Protein AF-A0A3S3QU75-F1 (afdb_monomer_lite)

Secondary structure (DSSP, 8-state):
-PPPPPP-PPPPPPP----PPPPPPHHHHHHH-SSHHHHHHHHHHHTPPPP-HHHHHHHHHHHHHHHHHHHHHHHHHHHHHHHHHHH--

pLDDT: mean 82.76, std 11.69, range [46.44, 98.12]

Radius of gyration: 29.02 Å; chains: 1; bounding box: 69×54×63 Å

Foldseek 3Di:
DDDDDDDDDPDDDDDDDDPDDDDDDPVNVCVQDVDLVSQVVVCVVVVHDRDPPVVVVVVVVCVVVVVCVVVVVVVVVVVVVVVVVVVVD

Structure (mmCIF, N/CA/C/O backbone):
data_AF-A0A3S3QU75-F1
#
_entry.id   AF-A0A3S3QU75-F1
#
loop_
_atom_site.group_PDB
_atom_site.id
_atom_site.type_symbol
_atom_site.label_atom_id
_atom_site.label_alt_id
_atom_site.label_comp_id
_atom_site.label_asym_id
_atom_site.label_entity_id
_atom_site.label_seq_id
_atom_site.pdbx_PDB_ins_code
_atom_site.Cartn_x
_atom_site.Cartn_y
_atom_site.Cartn_z
_atom_site.occupancy
_atom_site.B_iso_or_equiv
_atom_site.auth_seq_id
_atom_site.auth_comp_id
_atom_site.auth_asym_id
_atom_site.auth_atom_id
_atom_site.pdbx_PDB_model_num
ATOM 1 N N . MET A 1 1 ? 59.172 35.997 36.795 1.00 46.44 1 MET A N 1
ATOM 2 C CA . MET A 1 1 ? 58.601 35.482 35.531 1.00 46.44 1 MET A CA 1
ATOM 3 C C . MET A 1 1 ? 57.483 34.503 35.882 1.00 46.44 1 MET A C 1
ATOM 5 O O . MET A 1 1 ? 57.769 33.367 36.239 1.00 46.44 1 MET A O 1
ATOM 9 N N . SER A 1 2 ? 56.234 34.971 35.907 1.00 46.94 2 SER A N 1
ATOM 10 C CA . SER A 1 2 ? 55.060 34.204 36.355 1.00 46.94 2 SER A CA 1
ATOM 11 C C . SER A 1 2 ? 54.484 33.377 35.199 1.00 46.94 2 SER A C 1
ATOM 13 O O . SER A 1 2 ? 54.267 33.913 34.116 1.00 46.94 2 SER A O 1
ATOM 15 N N . LYS A 1 3 ? 54.253 32.073 35.408 1.00 55.00 3 LYS A N 1
ATOM 16 C CA . LYS A 1 3 ? 53.616 31.180 34.421 1.00 55.00 3 LYS A CA 1
ATOM 17 C C . LYS A 1 3 ? 52.139 31.573 34.222 1.00 55.00 3 LYS A C 1
ATOM 19 O O . LYS A 1 3 ? 51.462 31.786 35.228 1.00 55.00 3 LYS A O 1
ATOM 24 N N . PRO A 1 4 ? 51.611 31.637 32.986 1.00 54.78 4 PRO A N 1
ATOM 25 C CA . PRO A 1 4 ? 50.190 31.890 32.767 1.00 54.78 4 PRO A CA 1
ATOM 26 C C . PRO A 1 4 ? 49.357 30.647 33.116 1.00 54.78 4 PRO A C 1
ATOM 28 O O . PRO A 1 4 ? 49.703 29.525 32.744 1.00 54.78 4 PRO A O 1
ATOM 31 N N . ALA A 1 5 ? 48.260 30.854 33.846 1.00 59.44 5 ALA A N 1
ATOM 32 C CA . ALA A 1 5 ? 47.296 29.818 34.200 1.00 59.44 5 ALA A CA 1
ATOM 33 C C . ALA A 1 5 ? 46.406 29.480 32.992 1.00 59.44 5 ALA A C 1
ATOM 35 O O . ALA A 1 5 ? 45.767 30.358 32.413 1.00 59.44 5 ALA A O 1
ATOM 36 N N . THR A 1 6 ? 46.356 28.205 32.611 1.00 66.75 6 THR A N 1
ATOM 37 C CA . THR A 1 6 ? 45.460 27.698 31.564 1.00 66.75 6 THR A CA 1
ATOM 38 C C . THR A 1 6 ? 44.030 27.600 32.122 1.00 66.75 6 THR A C 1
ATOM 40 O O . THR A 1 6 ? 43.854 27.024 33.199 1.00 66.75 6 THR A O 1
ATOM 43 N N . PRO A 1 7 ? 42.991 28.125 31.443 1.00 61.03 7 PRO A N 1
ATOM 44 C CA . PRO A 1 7 ? 41.621 27.999 31.924 1.00 61.03 7 PRO A CA 1
ATOM 45 C C . PRO A 1 7 ? 41.168 26.534 31.881 1.00 61.03 7 PRO A C 1
ATOM 47 O O . PRO A 1 7 ? 41.213 25.880 30.840 1.00 61.03 7 PRO A O 1
ATOM 50 N N . ARG A 1 8 ? 40.717 26.013 33.027 1.00 63.31 8 ARG A N 1
ATOM 51 C CA . ARG A 1 8 ? 40.140 24.671 33.169 1.00 63.31 8 ARG A CA 1
ATOM 52 C C . ARG A 1 8 ? 38.795 24.637 32.438 1.00 63.31 8 ARG A C 1
ATOM 54 O O . ARG A 1 8 ? 37.821 25.204 32.926 1.00 63.31 8 ARG A O 1
ATOM 61 N N . GLN A 1 9 ? 38.745 23.998 31.268 1.00 69.12 9 GLN A N 1
ATOM 62 C CA . GLN A 1 9 ? 37.489 23.790 30.543 1.00 69.12 9 GLN A CA 1
ATOM 63 C C . GLN A 1 9 ? 36.482 23.024 31.425 1.00 69.12 9 GLN A C 1
ATOM 65 O O . GLN A 1 9 ? 36.872 22.053 32.085 1.00 69.12 9 GLN A O 1
ATOM 70 N N . PRO A 1 10 ? 35.199 23.430 31.460 1.00 67.25 10 PRO A N 1
ATOM 71 C CA . PRO A 1 10 ? 34.172 22.690 32.179 1.00 67.25 10 PRO A CA 1
ATOM 72 C C . PRO A 1 10 ? 34.000 21.304 31.548 1.00 67.25 10 PRO A C 1
ATOM 74 O O . PRO A 1 10 ? 33.929 21.166 30.326 1.00 67.25 10 PRO A O 1
ATOM 77 N N . ALA A 1 11 ? 33.959 20.267 32.387 1.00 71.81 11 ALA A N 1
ATOM 78 C CA . ALA A 1 11 ? 33.762 18.894 31.941 1.00 71.81 11 ALA A CA 1
ATOM 79 C C . ALA A 1 11 ? 32.437 18.786 31.172 1.00 71.81 11 ALA A C 1
ATOM 81 O O . ALA A 1 11 ? 31.372 19.116 31.697 1.00 71.81 11 ALA A O 1
ATOM 82 N N . ARG A 1 12 ? 32.511 18.334 29.915 1.00 73.88 12 ARG A N 1
ATOM 83 C CA . ARG A 1 12 ? 31.338 18.075 29.077 1.00 73.88 12 ARG A CA 1
ATOM 84 C C . ARG A 1 12 ? 30.442 17.050 29.787 1.00 73.88 12 ARG A C 1
ATOM 86 O O . ARG A 1 12 ? 30.951 15.985 30.143 1.00 73.88 12 ARG A O 1
ATOM 93 N N . PRO A 1 13 ? 29.139 17.320 29.980 1.00 72.69 13 PRO A N 1
ATOM 94 C CA . PRO A 1 13 ? 28.237 16.341 30.570 1.00 72.69 13 PRO A CA 1
ATOM 95 C C . PRO A 1 13 ? 28.216 15.084 29.696 1.00 72.69 13 PRO A C 1
ATOM 97 O O . PRO A 1 13 ? 27.951 15.144 28.493 1.00 72.69 13 PRO A O 1
ATOM 100 N N . THR A 1 14 ? 28.549 13.946 30.300 1.00 75.38 14 THR A N 1
ATOM 101 C CA . THR A 1 14 ? 28.452 12.635 29.666 1.00 75.38 14 THR A CA 1
ATOM 102 C C . THR A 1 14 ? 26.977 12.313 29.442 1.00 75.38 14 THR A C 1
ATOM 104 O O . THR A 1 14 ? 26.156 12.405 30.357 1.00 75.38 14 THR A O 1
ATOM 107 N N . ALA A 1 15 ? 26.612 11.979 28.202 1.00 77.25 15 ALA A N 1
ATOM 108 C CA . ALA A 1 15 ? 25.248 11.582 27.879 1.00 77.25 15 ALA A CA 1
ATOM 109 C C . ALA A 1 15 ? 24.884 10.328 28.688 1.00 77.25 15 ALA A C 1
ATOM 111 O O . ALA A 1 15 ? 25.632 9.348 28.698 1.00 77.25 15 ALA A O 1
ATOM 112 N N . ARG A 1 16 ? 23.742 10.356 29.384 1.00 78.50 16 ARG A N 1
ATOM 113 C CA . ARG A 1 16 ? 23.228 9.175 30.083 1.00 78.50 16 ARG A CA 1
ATOM 114 C C . ARG A 1 16 ? 22.841 8.131 29.041 1.00 78.50 16 ARG A C 1
ATOM 116 O O . ARG A 1 16 ? 21.923 8.353 28.257 1.00 78.50 16 ARG A O 1
ATOM 123 N N . ILE A 1 17 ? 23.536 6.999 29.047 1.00 75.06 17 ILE A N 1
ATOM 124 C CA . ILE A 1 17 ? 23.166 5.833 28.246 1.00 75.06 17 ILE A CA 1
ATOM 125 C C . ILE A 1 17 ? 21.910 5.238 28.888 1.00 75.06 17 ILE A C 1
ATOM 127 O O . ILE A 1 17 ? 21.974 4.635 29.958 1.00 75.06 17 ILE A O 1
ATOM 131 N N . VAL A 1 18 ? 20.753 5.458 28.266 1.00 82.44 18 VAL A N 1
ATOM 132 C CA . VAL A 1 18 ? 19.494 4.827 28.675 1.00 82.44 18 VAL A CA 1
ATOM 133 C C . VAL A 1 18 ? 19.507 3.393 28.154 1.00 82.44 18 VAL A C 1
ATOM 135 O O . VAL A 1 18 ? 19.691 3.175 26.957 1.00 82.44 18 VAL A O 1
ATOM 138 N N . GLN A 1 19 ? 19.311 2.407 29.033 1.00 80.50 19 GLN A N 1
ATOM 139 C CA . GLN A 1 19 ? 19.085 1.030 28.596 1.00 80.50 19 GLN A CA 1
ATOM 140 C C . GLN A 1 19 ? 17.782 0.971 27.792 1.00 80.50 19 GLN A C 1
ATOM 142 O O . GLN A 1 19 ? 16.694 1.185 28.329 1.00 80.50 19 GLN A O 1
ATOM 147 N N . LEU A 1 20 ? 17.899 0.702 26.492 1.00 78.12 20 LEU A N 1
ATOM 148 C CA . LEU A 1 20 ? 16.747 0.511 25.620 1.00 78.12 20 LEU A CA 1
ATOM 149 C C . LEU A 1 20 ? 16.002 -0.758 26.047 1.00 78.12 20 LEU A C 1
ATOM 151 O O . LEU A 1 20 ? 16.606 -1.815 26.240 1.00 78.12 20 LEU A O 1
ATOM 155 N N . ARG A 1 21 ? 14.678 -0.657 26.195 1.00 80.69 21 ARG A N 1
ATOM 156 C CA . ARG A 1 21 ? 13.830 -1.841 26.380 1.00 80.69 21 ARG A CA 1
ATOM 157 C C . ARG A 1 21 ? 13.911 -2.711 25.126 1.00 80.69 21 ARG A C 1
ATOM 159 O O . ARG A 1 21 ? 14.123 -2.198 24.027 1.00 80.69 21 ARG A O 1
ATOM 166 N N . LYS A 1 22 ? 13.726 -4.024 25.296 1.00 80.62 22 LYS A N 1
ATOM 167 C CA . LYS A 1 22 ? 13.671 -4.974 24.178 1.00 80.62 22 LYS A CA 1
ATOM 168 C C . LYS A 1 22 ? 12.637 -4.480 23.160 1.00 80.62 22 LYS A C 1
ATOM 170 O O . LYS A 1 22 ? 11.485 -4.256 23.525 1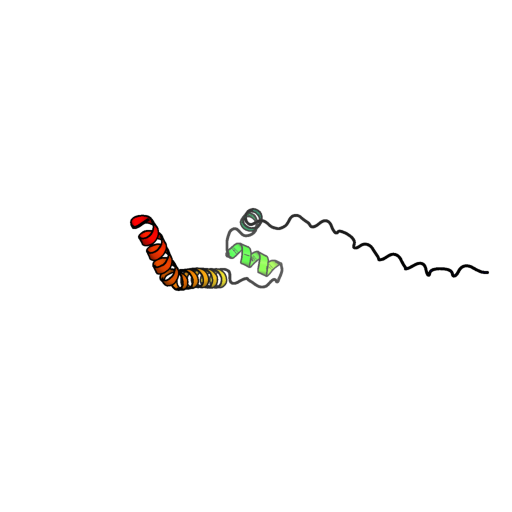.00 80.62 22 LYS A O 1
ATOM 175 N N . GLY A 1 23 ? 13.075 -4.265 21.920 1.00 80.31 23 GLY A N 1
ATOM 176 C CA . GLY A 1 23 ? 12.198 -3.821 20.839 1.00 80.31 23 GLY A CA 1
ATOM 177 C C . GLY A 1 23 ? 11.099 -4.845 20.553 1.00 80.31 23 GLY A C 1
ATOM 178 O O . GLY A 1 23 ? 11.265 -6.037 20.822 1.00 80.31 23 GLY A O 1
ATOM 179 N N . ALA A 1 24 ? 9.977 -4.377 20.011 1.00 82.44 24 ALA A N 1
ATOM 180 C CA . ALA A 1 24 ? 8.915 -5.258 19.545 1.00 82.44 24 ALA A CA 1
ATOM 181 C C . ALA A 1 24 ? 9.421 -6.105 18.361 1.00 82.44 24 ALA A C 1
ATOM 183 O O . ALA A 1 24 ? 10.000 -5.560 17.423 1.00 82.44 24 ALA A O 1
ATOM 184 N N . THR A 1 25 ? 9.218 -7.426 18.401 1.00 85.31 25 THR A N 1
ATOM 185 C CA . THR A 1 25 ? 9.487 -8.325 17.265 1.00 85.31 25 THR A CA 1
ATOM 186 C C . THR A 1 25 ? 8.184 -8.681 16.563 1.00 85.31 25 THR A C 1
ATOM 188 O O . THR A 1 25 ? 7.107 -8.574 17.155 1.00 85.31 25 THR A O 1
ATOM 191 N N . LEU A 1 26 ? 8.267 -9.141 15.313 1.00 77.62 26 LEU A N 1
ATOM 192 C CA . LEU A 1 26 ? 7.086 -9.558 14.557 1.00 77.62 26 LEU A CA 1
ATOM 193 C C . LEU A 1 26 ? 6.347 -10.719 15.237 1.00 77.62 26 LEU A C 1
ATOM 195 O O . LEU A 1 26 ? 5.119 -10.753 15.193 1.00 77.62 26 LEU A O 1
ATOM 199 N N . GLU A 1 27 ? 7.050 -11.631 15.920 1.00 83.62 27 GLU A N 1
ATOM 200 C CA . GLU A 1 27 ? 6.399 -12.701 16.687 1.00 83.62 27 GLU A CA 1
ATOM 201 C C . GLU A 1 27 ? 5.601 -12.145 17.872 1.00 83.62 27 GLU A C 1
ATOM 203 O O . GLU A 1 27 ? 4.469 -12.567 18.097 1.00 83.62 27 GLU A O 1
ATOM 208 N N . MET A 1 28 ? 6.146 -11.164 18.603 1.00 83.94 28 MET A N 1
ATOM 209 C CA . MET A 1 28 ? 5.427 -10.526 19.716 1.00 83.94 28 MET A CA 1
ATOM 210 C C . MET A 1 28 ? 4.211 -9.726 19.237 1.00 83.94 28 MET A C 1
ATOM 212 O O . MET A 1 28 ? 3.159 -9.759 19.878 1.00 83.94 28 MET A O 1
ATOM 216 N N . VAL A 1 29 ? 4.329 -9.040 18.095 1.00 80.50 29 VAL A N 1
ATOM 217 C CA . VAL A 1 29 ? 3.202 -8.331 17.473 1.00 80.50 29 VAL A CA 1
ATOM 218 C C . VAL A 1 29 ? 2.098 -9.314 17.075 1.00 80.50 29 VAL A C 1
ATOM 220 O O . VAL A 1 29 ? 0.944 -9.074 17.416 1.00 80.50 29 VAL A O 1
ATOM 223 N N . ARG A 1 30 ? 2.436 -10.454 16.454 1.00 80.06 30 ARG A N 1
ATOM 224 C CA . ARG A 1 30 ? 1.456 -11.492 16.071 1.00 80.06 30 ARG A CA 1
ATOM 225 C C . ARG A 1 30 ? 0.699 -12.085 17.261 1.00 80.06 30 ARG A C 1
ATOM 227 O O . ARG A 1 30 ? -0.473 -12.408 17.124 1.00 80.06 30 ARG A O 1
ATOM 234 N N . LEU A 1 31 ? 1.346 -12.215 18.421 1.00 83.88 31 LEU A N 1
ATOM 235 C CA . LEU A 1 31 ? 0.686 -12.681 19.649 1.00 83.88 31 LEU A CA 1
ATOM 236 C C . LEU A 1 31 ? -0.310 -11.661 20.224 1.00 83.88 31 LEU A C 1
ATOM 238 O O . LEU A 1 31 ? -1.259 -12.050 20.898 1.00 83.88 31 LEU A O 1
ATOM 242 N N . THR A 1 32 ? -0.091 -10.369 19.978 1.00 81.88 32 THR A N 1
ATOM 243 C CA . THR A 1 32 ? -0.898 -9.276 20.552 1.00 81.88 32 THR A CA 1
ATOM 244 C C . THR A 1 32 ? -2.033 -8.858 19.611 1.00 81.88 32 THR A C 1
ATOM 246 O O . THR A 1 32 ? -3.147 -8.586 20.058 1.00 81.88 32 THR A O 1
ATOM 249 N N . CYS A 1 33 ? -1.756 -8.864 18.305 1.00 84.31 33 CYS A N 1
ATOM 250 C CA . CYS A 1 33 ? -2.679 -8.563 17.214 1.00 84.31 33 CYS A CA 1
ATOM 251 C C . CYS A 1 33 ? -2.642 -9.711 16.185 1.00 84.31 33 CYS A C 1
ATOM 253 O O . CYS A 1 33 ? -1.923 -9.606 15.189 1.00 84.31 33 CYS A O 1
ATOM 255 N N . PRO A 1 34 ? -3.370 -10.818 16.419 1.00 86.88 34 PRO A N 1
ATOM 256 C CA . PRO A 1 34 ? -3.418 -11.948 15.491 1.00 86.88 34 PRO A CA 1
ATOM 257 C C . PRO A 1 34 ? -4.184 -11.625 14.201 1.00 86.88 34 PRO A C 1
ATOM 259 O O . PRO A 1 34 ? -3.895 -12.211 13.161 1.00 86.88 34 PRO A O 1
ATOM 262 N N . ASP A 1 35 ? -5.134 -10.691 14.258 1.00 87.75 35 ASP A N 1
ATOM 263 C CA . ASP A 1 35 ? -5.958 -10.265 13.130 1.00 87.75 35 ASP A CA 1
ATOM 264 C C . ASP A 1 35 ? -6.300 -8.764 13.197 1.00 87.75 35 ASP A C 1
ATOM 266 O O . ASP A 1 35 ? -5.978 -8.056 14.161 1.00 87.75 35 ASP A O 1
ATOM 270 N N . SER A 1 36 ? -6.945 -8.274 12.135 1.00 84.06 36 SER A N 1
ATOM 271 C CA . SER A 1 36 ? -7.365 -6.877 12.009 1.00 84.06 36 SER A CA 1
ATOM 272 C C . SER A 1 36 ? -8.416 -6.483 13.045 1.00 84.06 36 SER A C 1
ATOM 274 O O . SER A 1 36 ? -8.380 -5.357 13.536 1.00 84.06 36 SER A O 1
ATOM 276 N N . ALA A 1 37 ? -9.308 -7.396 13.438 1.00 89.00 37 ALA A N 1
ATOM 277 C CA . ALA A 1 37 ? -10.337 -7.122 14.436 1.00 89.00 37 ALA A CA 1
ATOM 278 C C . ALA A 1 37 ? -9.722 -6.845 15.816 1.00 89.00 37 ALA A C 1
ATOM 280 O O . ALA A 1 37 ? -10.162 -5.935 16.522 1.00 89.00 37 ALA A O 1
ATOM 281 N N . GLN A 1 38 ? -8.678 -7.583 16.197 1.00 89.38 38 GLN A N 1
ATOM 282 C CA . GLN A 1 38 ? -7.968 -7.353 17.450 1.00 89.38 38 GLN A CA 1
ATOM 283 C C . GLN A 1 38 ? -7.152 -6.059 17.420 1.00 89.38 38 GLN A C 1
ATOM 285 O O . GLN A 1 38 ? -7.154 -5.318 18.404 1.00 89.38 38 GLN A O 1
ATOM 290 N N . ALA A 1 39 ? -6.506 -5.746 16.293 1.00 86.50 39 ALA A N 1
ATOM 291 C CA . ALA A 1 39 ? -5.819 -4.467 16.124 1.00 86.50 39 ALA A CA 1
ATOM 292 C C . ALA A 1 39 ? -6.786 -3.279 16.286 1.00 86.50 39 ALA A C 1
ATOM 294 O O . ALA A 1 39 ? -6.445 -2.293 16.938 1.00 86.50 39 ALA A O 1
ATOM 295 N N . LEU A 1 40 ? -8.010 -3.408 15.764 1.00 88.94 40 LEU A N 1
ATOM 296 C CA . LEU A 1 40 ? -9.054 -2.387 15.849 1.00 88.94 40 LEU A CA 1
ATOM 297 C C . LEU A 1 40 ? -9.522 -2.167 17.295 1.00 88.94 40 LEU A C 1
ATOM 299 O O . LEU A 1 40 ? -9.533 -1.035 17.769 1.00 88.94 40 LEU A O 1
ATOM 303 N N . LYS A 1 41 ? -9.785 -3.248 18.041 1.00 90.50 41 LYS A N 1
ATOM 304 C CA . LYS A 1 41 ? -10.143 -3.174 19.471 1.00 90.50 41 LYS A CA 1
ATOM 305 C C . LYS A 1 41 ? -9.059 -2.514 20.317 1.00 90.50 41 LYS A C 1
ATOM 307 O O . LYS A 1 41 ? -9.364 -1.742 21.226 1.00 90.50 41 LYS A O 1
ATOM 312 N N . ILE A 1 42 ? -7.791 -2.828 20.049 1.00 88.38 42 ILE A N 1
ATOM 313 C CA . ILE A 1 42 ? -6.665 -2.199 20.747 1.00 88.38 42 ILE A CA 1
ATOM 314 C C . ILE A 1 42 ? -6.610 -0.711 20.397 1.00 88.38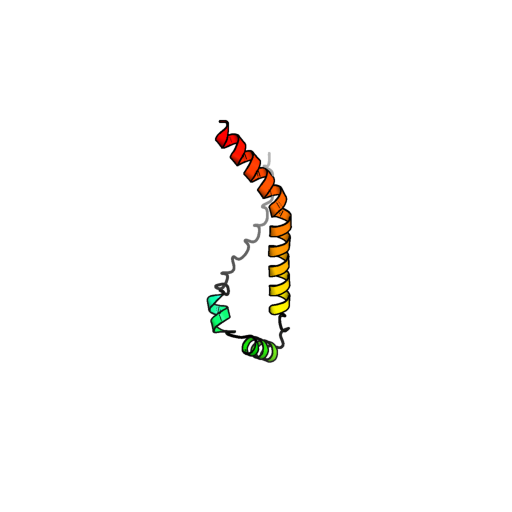 42 ILE A C 1
ATOM 316 O O . ILE A 1 42 ? -6.485 0.114 21.301 1.00 88.38 42 ILE A O 1
ATOM 320 N N . ALA A 1 43 ? -6.769 -0.359 19.121 1.00 89.62 43 ALA A N 1
ATOM 321 C CA . ALA A 1 43 ? -6.769 1.032 18.694 1.00 89.62 43 ALA A CA 1
ATOM 322 C C . ALA A 1 43 ? -7.891 1.848 19.355 1.00 89.62 43 ALA A C 1
ATOM 324 O O . ALA A 1 43 ? -7.627 2.925 19.884 1.00 89.62 43 ALA A O 1
ATOM 325 N N . GLU A 1 44 ? -9.105 1.300 19.423 1.00 90.69 44 GLU A N 1
ATOM 326 C CA . GLU A 1 44 ? -10.234 1.903 20.140 1.00 90.69 44 GLU A CA 1
ATOM 327 C C . GLU A 1 44 ? -9.947 2.060 21.638 1.00 90.69 44 GLU A C 1
ATOM 329 O O . GLU A 1 44 ? -10.149 3.135 22.201 1.00 90.69 44 GLU A O 1
ATOM 334 N N . SER A 1 45 ? -9.420 1.013 22.282 1.00 93.12 45 SER A N 1
ATOM 335 C CA . SER A 1 45 ? -9.165 1.001 23.731 1.00 93.12 45 SER A CA 1
ATOM 336 C C . SER A 1 45 ? -8.136 2.046 24.163 1.00 93.12 45 SER A C 1
ATOM 338 O O . SER A 1 45 ? -8.235 2.597 25.259 1.00 93.12 45 SER A O 1
ATOM 340 N N . PHE A 1 46 ? -7.142 2.316 23.315 1.00 91.69 46 PHE A N 1
ATOM 341 C CA . PHE A 1 46 ? -6.085 3.290 23.587 1.00 91.69 46 PHE A CA 1
ATOM 342 C C . PHE A 1 46 ? -6.297 4.635 22.874 1.00 91.69 46 PHE A C 1
ATOM 344 O O . PHE A 1 46 ? -5.462 5.528 23.016 1.00 91.69 46 PHE A O 1
ATOM 351 N N . GLY A 1 47 ? -7.391 4.799 22.120 1.00 91.62 47 GLY A N 1
ATOM 352 C CA . GLY A 1 47 ? -7.669 6.006 21.338 1.00 91.62 47 GLY A CA 1
ATOM 353 C C . GLY A 1 47 ? -6.610 6.303 20.270 1.00 91.62 47 GLY A C 1
ATOM 354 O O . GLY A 1 47 ? -6.350 7.466 19.964 1.00 91.62 47 GLY A O 1
ATOM 355 N N . THR A 1 48 ? -5.950 5.273 19.735 1.00 88.69 48 THR A N 1
ATOM 356 C CA . THR A 1 48 ? -4.912 5.424 18.707 1.00 88.69 48 THR A CA 1
ATOM 357 C C . THR A 1 48 ? -5.507 5.339 17.306 1.00 88.69 48 THR A C 1
ATOM 359 O O . THR A 1 48 ? -6.524 4.685 17.091 1.00 88.69 48 THR A O 1
ATOM 362 N N . ALA A 1 49 ? -4.844 5.951 16.324 1.00 88.00 49 ALA A N 1
ATOM 363 C CA . ALA A 1 49 ? -5.255 5.836 14.929 1.00 88.00 49 ALA A CA 1
ATOM 364 C C . ALA A 1 49 ? -5.192 4.377 14.439 1.00 88.00 49 ALA A C 1
ATOM 366 O O . ALA A 1 49 ? -4.237 3.654 14.732 1.00 88.00 49 ALA A O 1
ATOM 367 N N . ILE A 1 50 ? -6.197 3.966 13.664 1.00 84.62 50 ILE A N 1
ATOM 368 C CA . ILE A 1 50 ? -6.203 2.672 12.978 1.00 84.62 50 ILE A CA 1
ATOM 369 C C . ILE A 1 50 ? -5.264 2.771 11.773 1.00 84.62 50 ILE A C 1
ATOM 371 O O . ILE A 1 50 ? -5.377 3.689 10.961 1.00 84.62 50 ILE A O 1
ATOM 375 N N . VAL A 1 51 ? -4.329 1.829 11.665 1.00 83.75 51 VAL A N 1
ATOM 376 C CA . VAL A 1 51 ? -3.397 1.748 10.535 1.00 83.75 51 VAL A CA 1
ATOM 377 C C . VAL A 1 51 ? -4.062 1.000 9.382 1.00 83.75 51 VAL A C 1
ATOM 379 O O . VAL A 1 51 ? -4.464 -0.153 9.550 1.00 83.75 51 VAL A O 1
ATOM 382 N N . ASP A 1 52 ? -4.109 1.623 8.204 1.00 86.88 52 ASP A N 1
ATOM 383 C CA . ASP A 1 52 ? -4.501 0.967 6.951 1.00 86.88 52 ASP A CA 1
ATOM 384 C C . ASP A 1 52 ? -3.403 -0.005 6.489 1.00 86.88 52 ASP A C 1
ATOM 386 O O . AS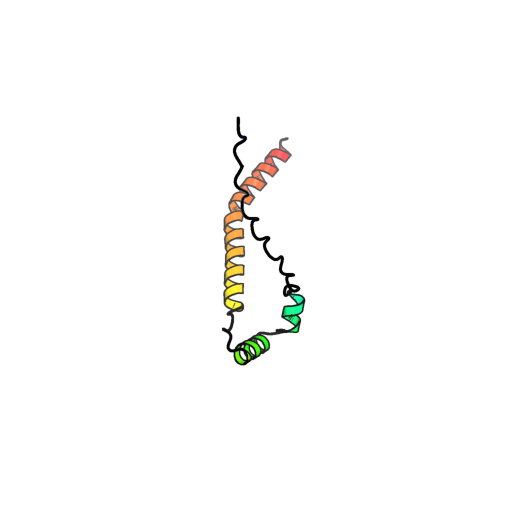P A 1 52 ? -2.510 0.322 5.707 1.00 86.88 52 ASP A O 1
ATOM 390 N N . SER A 1 53 ? -3.427 -1.208 7.058 1.00 83.75 53 SER A N 1
ATOM 391 C CA . SER A 1 53 ? -2.405 -2.226 6.806 1.00 83.75 53 SER A CA 1
ATOM 392 C C . SER A 1 53 ? -2.491 -2.811 5.396 1.00 83.75 53 SER A C 1
ATOM 394 O O . SER A 1 53 ? -1.472 -3.266 4.874 1.00 83.75 53 SER A O 1
ATOM 396 N N . ASP A 1 54 ? -3.679 -2.802 4.792 1.00 88.00 54 ASP A N 1
ATOM 397 C CA . ASP A 1 54 ? -3.902 -3.346 3.454 1.00 88.00 54 ASP A CA 1
ATOM 398 C C . ASP A 1 54 ? -3.425 -2.353 2.396 1.00 88.00 54 ASP A C 1
ATOM 400 O O . ASP A 1 54 ? -2.597 -2.723 1.568 1.00 88.00 54 ASP A O 1
ATOM 404 N N . GLY A 1 55 ? -3.774 -1.067 2.515 1.00 93.50 55 GLY A N 1
ATOM 405 C CA . GLY A 1 55 ? -3.254 -0.032 1.618 1.00 93.50 55 GLY A CA 1
ATOM 406 C C . GLY A 1 55 ? -1.725 0.086 1.646 1.00 93.50 55 GLY A C 1
ATOM 407 O O . GLY A 1 55 ? -1.090 0.247 0.602 1.00 93.50 55 GLY A O 1
ATOM 408 N N . ILE A 1 56 ? -1.099 -0.064 2.822 1.00 93.44 56 ILE A N 1
ATOM 409 C CA . ILE A 1 56 ? 0.370 -0.121 2.937 1.00 93.44 56 ILE A CA 1
ATOM 410 C C . ILE A 1 56 ? 0.926 -1.345 2.199 1.00 93.44 56 ILE A C 1
ATOM 412 O O . ILE A 1 56 ? 1.908 -1.219 1.464 1.00 93.44 56 ILE A O 1
ATOM 416 N N . ARG A 1 57 ? 0.325 -2.529 2.381 1.00 93.69 57 ARG A N 1
ATOM 417 C CA . ARG A 1 57 ? 0.784 -3.762 1.727 1.00 93.69 57 ARG A CA 1
ATOM 418 C C . ARG A 1 57 ? 0.674 -3.6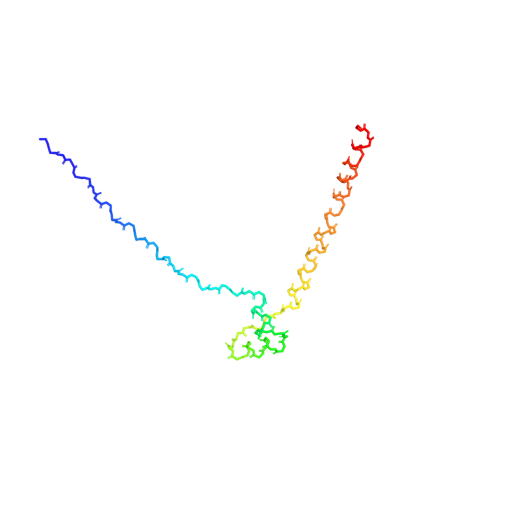54 0.209 1.00 93.69 57 ARG A C 1
ATOM 420 O O . ARG A 1 57 ? 1.650 -3.959 -0.471 1.00 93.69 57 ARG A O 1
ATOM 427 N N . ASP A 1 58 ? -0.445 -3.144 -0.289 1.00 96.94 58 ASP A N 1
ATOM 428 C CA . ASP A 1 58 ? -0.696 -2.951 -1.717 1.00 96.94 58 ASP A CA 1
ATOM 429 C C . ASP A 1 58 ? 0.311 -1.976 -2.339 1.00 96.94 58 ASP A C 1
ATOM 431 O O . ASP A 1 58 ? 0.851 -2.223 -3.420 1.00 96.94 58 ASP A O 1
ATOM 435 N N . LEU A 1 59 ? 0.620 -0.876 -1.641 1.00 98.00 59 LEU A N 1
ATOM 436 C CA . LEU A 1 59 ? 1.616 0.092 -2.100 1.00 98.00 59 LEU A CA 1
ATOM 437 C C . LEU A 1 59 ? 3.019 -0.526 -2.159 1.00 98.00 59 LEU A C 1
ATOM 439 O O . LEU A 1 59 ? 3.760 -0.292 -3.115 1.00 98.00 59 LEU A O 1
ATOM 443 N N . HIS A 1 60 ? 3.383 -1.330 -1.159 1.00 97.75 60 HIS A N 1
ATOM 444 C CA . HIS A 1 60 ? 4.663 -2.036 -1.130 1.00 97.75 60 HIS A CA 1
ATOM 445 C C . HIS A 1 60 ? 4.769 -3.095 -2.229 1.00 97.75 60 HIS A C 1
ATOM 447 O O . HIS A 1 60 ? 5.799 -3.179 -2.897 1.00 97.75 60 HIS A O 1
ATOM 453 N N . GLU A 1 61 ? 3.720 -3.890 -2.430 1.00 97.69 61 GLU A N 1
ATOM 454 C CA . GLU A 1 61 ? 3.661 -4.882 -3.501 1.00 97.69 61 GLU A CA 1
ATOM 455 C C . GLU A 1 61 ? 3.832 -4.218 -4.867 1.00 97.69 61 GLU A C 1
ATOM 457 O O . GLU A 1 61 ? 4.651 -4.663 -5.679 1.00 97.69 61 GLU A O 1
ATOM 462 N N . ARG A 1 62 ? 3.120 -3.109 -5.094 1.00 98.12 62 ARG A N 1
ATOM 463 C CA . ARG A 1 62 ? 3.235 -2.328 -6.324 1.00 98.12 62 ARG A CA 1
ATOM 464 C C . ARG A 1 62 ? 4.650 -1.795 -6.518 1.00 98.12 62 ARG A C 1
ATOM 466 O O . ARG A 1 62 ? 5.224 -2.018 -7.577 1.00 98.12 62 ARG A O 1
ATOM 473 N N . LEU A 1 63 ? 5.237 -1.172 -5.494 1.00 98.00 63 LEU A N 1
ATOM 474 C CA . LEU A 1 63 ? 6.608 -0.656 -5.545 1.00 98.00 63 LEU A CA 1
ATOM 475 C C . LEU A 1 63 ? 7.607 -1.748 -5.943 1.00 98.00 63 LEU A C 1
ATOM 477 O O . LEU A 1 63 ? 8.443 -1.530 -6.819 1.00 98.00 63 LEU A O 1
ATOM 481 N N . ILE A 1 64 ? 7.532 -2.919 -5.306 1.00 97.25 64 ILE A N 1
ATOM 482 C CA . ILE A 1 64 ? 8.436 -4.040 -5.591 1.00 97.25 64 ILE A CA 1
ATOM 483 C C . ILE A 1 64 ? 8.238 -4.527 -7.028 1.00 97.25 64 ILE A C 1
ATOM 485 O O . ILE A 1 64 ? 9.219 -4.710 -7.748 1.00 97.25 64 ILE A O 1
ATOM 489 N N . SER A 1 65 ? 6.987 -4.700 -7.452 1.00 97.44 65 SER A N 1
ATOM 490 C CA . SER A 1 65 ? 6.647 -5.205 -8.785 1.00 97.44 65 SER A CA 1
ATOM 491 C C . SER A 1 65 ? 7.080 -4.245 -9.892 1.00 97.44 65 SER A C 1
ATOM 493 O O . SER A 1 65 ? 7.720 -4.659 -10.857 1.00 97.44 65 SER A O 1
ATOM 495 N N . GLU A 1 66 ? 6.798 -2.952 -9.733 1.00 97.25 66 GLU A N 1
ATOM 496 C CA . GLU A 1 66 ? 7.210 -1.906 -10.673 1.00 97.25 66 GLU A CA 1
ATOM 497 C C . GLU A 1 66 ? 8.733 -1.786 -10.735 1.00 97.25 66 GLU A C 1
ATOM 499 O O . GLU A 1 66 ? 9.303 -1.714 -11.822 1.00 97.25 66 GLU A O 1
ATOM 504 N N . THR A 1 67 ? 9.411 -1.844 -9.584 1.00 96.25 67 THR A N 1
ATOM 505 C CA . THR A 1 67 ? 10.880 -1.824 -9.533 1.00 96.25 67 THR A CA 1
ATOM 506 C C . THR A 1 67 ? 11.470 -3.035 -10.253 1.00 96.25 67 THR A C 1
ATOM 508 O O . THR A 1 67 ? 12.395 -2.887 -11.050 1.00 96.25 67 THR A O 1
ATOM 511 N N . ALA A 1 68 ? 10.930 -4.233 -10.014 1.00 94.44 68 ALA A N 1
ATOM 512 C CA . ALA A 1 68 ? 11.374 -5.451 -10.684 1.00 94.44 68 ALA A CA 1
ATOM 513 C C . ALA A 1 68 ? 11.154 -5.373 -12.202 1.00 94.44 68 ALA A C 1
ATOM 515 O O . ALA A 1 68 ? 12.056 -5.711 -12.968 1.00 94.44 68 ALA A O 1
ATOM 516 N N . SER A 1 69 ? 9.992 -4.871 -12.632 1.00 93.56 69 SER A N 1
ATOM 517 C CA . SER A 1 69 ? 9.679 -4.666 -14.048 1.00 93.56 69 SER A CA 1
ATOM 518 C C . SER A 1 69 ? 10.618 -3.652 -14.701 1.00 93.56 69 SER A C 1
ATOM 520 O O . SER A 1 69 ? 11.118 -3.904 -15.791 1.00 93.56 69 SER A O 1
ATOM 522 N N . GLY A 1 70 ? 10.894 -2.521 -14.045 1.00 93.44 70 GLY A N 1
ATOM 523 C CA . GLY A 1 70 ? 11.809 -1.505 -14.572 1.00 93.44 70 GLY A CA 1
ATOM 524 C C . GLY A 1 70 ? 13.257 -1.992 -14.669 1.00 93.44 70 GLY A C 1
ATOM 525 O O . GLY A 1 70 ? 14.013 -1.536 -15.523 1.00 93.44 70 GLY A O 1
ATOM 526 N N . LEU A 1 71 ? 13.651 -2.945 -13.821 1.00 92.25 71 LEU A N 1
ATOM 527 C CA . LEU A 1 71 ? 15.003 -3.495 -13.803 1.00 92.25 71 LEU A CA 1
ATOM 528 C C . LEU A 1 71 ? 15.194 -4.670 -14.782 1.00 92.25 71 LEU A C 1
ATOM 530 O O . LEU A 1 71 ? 16.334 -4.977 -15.139 1.00 92.25 71 LEU A O 1
ATOM 534 N N . SER A 1 72 ? 14.118 -5.335 -15.226 1.00 87.94 72 SER A N 1
ATOM 535 C CA . SER A 1 72 ? 14.220 -6.583 -15.997 1.00 87.94 72 SER A CA 1
ATOM 536 C C . SER A 1 72 ? 14.876 -6.402 -17.365 1.00 87.94 72 SER A C 1
ATOM 538 O O . SER A 1 72 ? 15.630 -7.272 -17.793 1.00 87.94 72 SER A O 1
ATOM 540 N N . GLU A 1 73 ? 14.614 -5.285 -18.045 1.00 81.00 73 GLU A N 1
ATOM 541 C CA . GLU A 1 73 ? 15.186 -4.998 -19.366 1.00 81.00 73 GLU A CA 1
ATOM 542 C C . GLU A 1 73 ? 16.712 -4.828 -19.283 1.00 81.00 73 GLU A C 1
ATOM 544 O O . GLU A 1 73 ? 17.462 -5.576 -19.915 1.00 81.00 73 GLU A O 1
ATOM 549 N N . GLY A 1 74 ? 17.185 -3.929 -18.413 1.00 82.06 74 GLY A N 1
ATOM 550 C CA . GLY A 1 74 ? 18.617 -3.670 -18.236 1.00 82.06 74 GLY A CA 1
ATOM 551 C C . GLY A 1 74 ? 19.391 -4.864 -17.664 1.00 82.06 74 GLY A C 1
ATOM 552 O O . GLY A 1 74 ? 20.539 -5.106 -18.048 1.00 82.06 74 GLY A O 1
ATOM 553 N N . LEU A 1 75 ? 18.772 -5.656 -16.778 1.00 86.19 75 LEU A N 1
ATOM 554 C CA . LEU A 1 75 ? 19.374 -6.901 -16.294 1.00 86.19 75 LEU A CA 1
ATOM 555 C C . LEU A 1 75 ? 19.439 -7.970 -17.382 1.00 86.19 75 LEU A C 1
ATOM 557 O O . LEU A 1 75 ? 20.444 -8.674 -17.452 1.00 86.19 75 LEU A O 1
ATOM 561 N N . GLY A 1 76 ? 18.415 -8.087 -18.231 1.00 83.00 76 GLY A N 1
ATOM 562 C CA . GLY A 1 76 ? 18.399 -9.030 -19.349 1.00 83.00 76 GLY A CA 1
ATOM 563 C C . GLY A 1 76 ? 19.523 -8.759 -20.347 1.00 83.00 76 GLY A C 1
ATOM 564 O O . GLY A 1 76 ? 20.265 -9.673 -20.710 1.00 83.00 76 GLY A O 1
ATOM 565 N N . GLU A 1 77 ? 19.719 -7.494 -20.720 1.00 84.88 77 GLU A N 1
ATOM 566 C CA . GLU A 1 77 ? 20.804 -7.085 -21.618 1.00 84.88 77 GLU A CA 1
ATOM 567 C C . GLU A 1 77 ? 22.187 -7.365 -21.008 1.00 84.88 77 GLU A C 1
ATOM 569 O O . GLU A 1 77 ? 23.058 -7.960 -21.651 1.00 84.88 77 GLU A O 1
ATOM 574 N N . ARG A 1 78 ? 22.393 -7.012 -19.731 1.00 84.69 78 ARG A N 1
ATOM 575 C CA . ARG A 1 78 ? 23.651 -7.306 -19.027 1.00 84.69 78 ARG A CA 1
ATOM 576 C C . ARG A 1 78 ? 23.894 -8.800 -18.852 1.00 84.69 78 ARG A C 1
ATOM 578 O O . ARG A 1 78 ? 25.025 -9.250 -19.038 1.00 84.69 78 ARG A O 1
ATOM 585 N N . ALA A 1 79 ? 22.861 -9.575 -18.537 1.00 86.88 79 ALA A N 1
ATOM 586 C CA . ALA A 1 79 ? 22.954 -11.026 -18.443 1.00 86.88 79 ALA A CA 1
ATOM 587 C C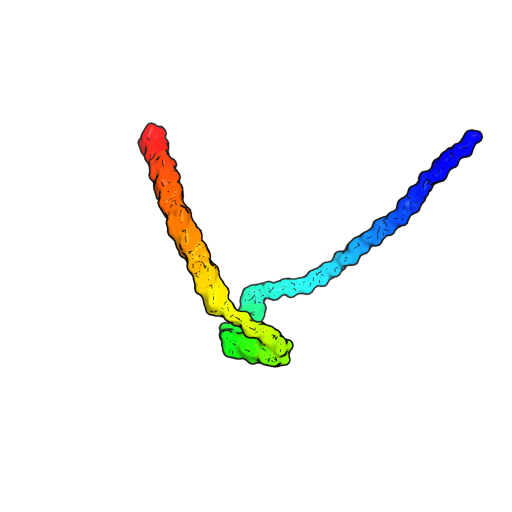 . ALA A 1 79 ? 23.348 -11.644 -19.792 1.00 86.88 79 ALA A C 1
ATOM 589 O O . ALA A 1 79 ? 24.214 -12.519 -19.825 1.00 86.88 79 ALA A O 1
ATOM 590 N N . MET A 1 80 ? 22.792 -11.147 -20.902 1.00 87.06 80 MET A N 1
ATOM 591 C CA . MET A 1 80 ? 23.156 -11.581 -22.252 1.00 87.06 80 MET A CA 1
ATOM 592 C C . MET A 1 80 ? 24.607 -11.222 -22.600 1.00 87.06 80 MET A C 1
ATOM 594 O O . MET A 1 80 ? 25.335 -12.078 -23.097 1.00 87.06 80 MET A O 1
ATOM 598 N N . GLN A 1 81 ? 25.067 -10.004 -22.291 1.00 86.50 81 GLN A N 1
ATOM 599 C CA . GLN A 1 81 ? 26.470 -9.615 -22.493 1.00 86.50 81 GLN A CA 1
ATOM 600 C C . GLN A 1 81 ? 27.433 -10.534 -21.731 1.00 86.50 81 GLN A C 1
ATOM 602 O O . GLN A 1 81 ? 28.395 -11.032 -22.313 1.00 86.50 81 GLN A O 1
ATOM 607 N N . ILE A 1 82 ? 27.157 -10.797 -20.449 1.00 87.19 82 ILE A N 1
ATOM 608 C CA . ILE A 1 82 ? 27.965 -11.709 -19.625 1.00 87.19 82 ILE A CA 1
ATOM 609 C C . ILE A 1 82 ? 27.933 -13.129 -20.204 1.00 87.19 82 ILE A C 1
ATOM 611 O O . ILE A 1 82 ? 28.963 -13.801 -20.248 1.00 87.19 82 ILE A O 1
ATOM 615 N N . HIS A 1 83 ? 26.765 -13.597 -20.649 1.00 88.88 83 HIS A N 1
ATOM 616 C CA . HIS A 1 83 ? 26.610 -14.914 -21.260 1.00 88.88 83 HIS A CA 1
ATOM 617 C C . HIS A 1 83 ? 27.455 -15.054 -22.532 1.00 88.88 83 HIS A C 1
ATOM 619 O O . HIS A 1 83 ? 28.230 -16.001 -22.644 1.00 88.88 83 HIS A O 1
ATOM 625 N N . LEU A 1 84 ? 27.372 -14.087 -23.448 1.00 86.19 84 LEU A N 1
ATOM 626 C CA . LEU A 1 84 ? 28.136 -14.099 -24.695 1.00 86.19 84 LEU A CA 1
ATOM 627 C C . LEU A 1 84 ? 29.644 -14.015 -24.438 1.00 86.19 84 LEU A C 1
ATOM 629 O O . LEU A 1 84 ? 30.388 -14.795 -25.023 1.00 86.19 84 LEU A O 1
ATOM 633 N N . GLN A 1 85 ? 30.094 -13.159 -23.511 1.00 84.31 85 GLN A N 1
ATOM 634 C CA . GLN A 1 85 ? 31.508 -13.065 -23.117 1.00 84.31 85 GLN A CA 1
ATOM 635 C C . GLN A 1 85 ? 32.069 -14.376 -22.546 1.00 84.31 85 GLN A C 1
ATOM 637 O O . GLN A 1 85 ? 33.255 -14.638 -22.705 1.00 84.31 85 GLN A O 1
ATOM 642 N N . ARG A 1 86 ? 31.239 -15.205 -21.898 1.00 81.62 86 ARG A N 1
ATOM 643 C CA . ARG A 1 86 ? 31.650 -16.526 -21.387 1.00 81.62 86 ARG A CA 1
ATOM 644 C C . ARG A 1 86 ? 31.696 -17.620 -22.453 1.00 81.62 86 ARG A C 1
ATOM 646 O O . ARG A 1 86 ? 32.362 -18.619 -22.227 1.00 81.62 86 ARG A O 1
ATOM 653 N N . ILE A 1 87 ? 30.965 -17.475 -23.559 1.00 71.12 87 ILE A N 1
ATOM 654 C CA . ILE A 1 87 ? 30.925 -18.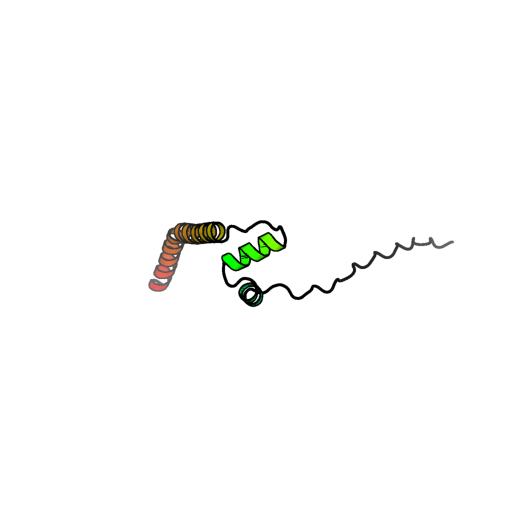475 -24.642 1.00 71.12 87 ILE A CA 1
ATOM 655 C C . ILE A 1 87 ? 32.080 -18.282 -25.625 1.00 71.12 87 ILE A C 1
ATOM 657 O O . ILE A 1 87 ? 32.588 -19.259 -26.165 1.00 71.12 87 ILE A O 1
ATOM 661 N N . VAL A 1 88 ? 32.468 -17.031 -25.880 1.00 60.94 88 VAL A N 1
ATOM 662 C CA . VAL A 1 88 ? 33.553 -16.703 -26.822 1.00 60.94 88 VAL A CA 1
ATOM 663 C C . VAL A 1 88 ? 34.922 -16.533 -26.150 1.00 60.94 88 VAL A C 1
ATOM 665 O O . VAL A 1 88 ? 35.891 -16.240 -26.849 1.00 60.94 88 VAL A O 1
ATOM 668 N N . GLY A 1 89 ? 34.984 -16.651 -24.819 1.00 53.41 89 GLY A N 1
ATOM 669 C CA . GLY A 1 89 ? 36.203 -16.548 -24.008 1.00 53.41 89 GLY A CA 1
ATOM 670 C C . GLY A 1 89 ? 36.910 -17.877 -23.791 1.00 53.41 89 GLY A C 1
ATOM 671 O O . GLY A 1 89 ? 36.230 -18.925 -23.827 1.00 53.41 89 GLY A O 1
#

Sequence (89 aa):
MSKPATPRQPARPTARIVQLRKGATLEMVRLTCPDSAQALKIAESFGTAIVDSDGIRDLHERLISETASGLSEGLGERAMQIHLQRIVG